Protein AF-A0A7C1BSS5-F1 (afdb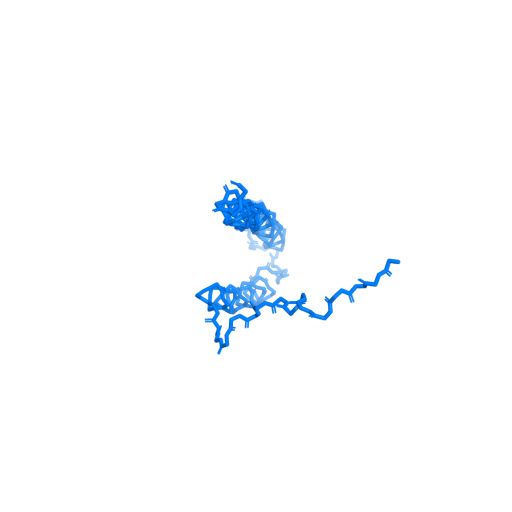_monomer_lite)

pLDDT: mean 75.94, std 16.74, range [35.5, 93.25]

Radius of gyration: 22.0 Å; chains: 1; bounding box: 38×27×66 Å

Foldseek 3Di:
DDDDPPPPPCPDPDDDPVVVVVVVVVVVVVVLVVCLVPPQLPFDPVDDDPNHTSNVVSVVVNVVVVVVVVVVVVVVVVVVVVVVVCVVVVVVVVPD

Secondary structure (DSSP, 8-state):
----TT------SS--HHHHHHHHHHHHHHHHHHHIIIIISS--TT-EETTEEHHHHHHHHHHHHHHHHHHHHHHHHHHHHHHHHHHHHHHHTS--

Sequence (96 aa):
MRLKNGDYYVIPPGPMKWEYLLFGYVLYAAVLVWYVTEKLLVWDPNAAIAGLPKPIFGSLVICLHWGIMNVVLFAAYNIALRKREQALLGEGGKEA

Structure (mmCIF, N/CA/C/O backbone):
data_AF-A0A7C1BSS5-F1
#
_entry.id   AF-A0A7C1BSS5-F1
#
loop_
_atom_site.group_PDB
_atom_site.id
_atom_site.type_symbol
_atom_site.label_atom_id
_atom_site.label_alt_id
_atom_site.label_comp_id
_atom_site.label_asym_id
_atom_site.label_entity_id
_atom_site.label_seq_id
_atom_site.pdbx_PDB_ins_code
_atom_site.Cartn_x
_atom_site.Cartn_y
_atom_site.Cartn_z
_atom_site.occupancy
_atom_site.B_iso_or_equiv
_atom_site.auth_seq_id
_atom_site.auth_comp_id
_atom_site.auth_asym_id
_atom_site.auth_atom_id
_atom_site.pdbx_PDB_model_num
ATOM 1 N N . MET A 1 1 ? -7.868 -16.028 43.405 1.00 44.91 1 MET A N 1
ATOM 2 C CA . MET A 1 1 ? -8.157 -15.093 42.295 1.00 44.91 1 MET A CA 1
ATOM 3 C C . MET A 1 1 ? -8.968 -15.850 41.256 1.00 44.91 1 MET A C 1
ATOM 5 O O . MET A 1 1 ? -8.420 -16.712 40.587 1.00 44.91 1 MET A O 1
ATOM 9 N N . ARG A 1 2 ? -10.289 -15.651 41.226 1.00 35.50 2 ARG A N 1
ATOM 10 C CA . ARG A 1 2 ? -11.214 -16.355 40.325 1.00 35.50 2 ARG A CA 1
ATOM 11 C C . ARG A 1 2 ? -11.640 -15.342 39.265 1.00 35.50 2 ARG A C 1
ATOM 13 O O . ARG A 1 2 ? -12.255 -14.343 39.626 1.00 35.50 2 ARG A O 1
ATOM 20 N N . LEU A 1 3 ? -11.266 -15.566 38.008 1.00 51.44 3 LEU A N 1
ATOM 21 C CA . LEU A 1 3 ? -11.749 -14.764 36.884 1.00 51.44 3 LEU A CA 1
ATOM 22 C C . LEU A 1 3 ? -13.268 -14.975 36.798 1.00 51.44 3 LEU A C 1
ATOM 24 O O . LEU A 1 3 ? -13.730 -16.113 36.686 1.00 51.44 3 LEU A O 1
ATOM 28 N N . LYS A 1 4 ? -14.046 -13.903 36.987 1.00 48.75 4 LYS A N 1
ATOM 29 C CA . LYS A 1 4 ? -15.508 -13.946 36.887 1.00 48.75 4 LYS A CA 1
ATOM 30 C C . LYS A 1 4 ? -15.871 -14.080 35.410 1.00 48.75 4 LYS A C 1
ATOM 32 O O . LYS A 1 4 ? -15.514 -13.232 34.605 1.00 48.75 4 LYS A O 1
ATOM 37 N N . ASN A 1 5 ? -16.602 -15.143 35.090 1.00 45.59 5 ASN A N 1
ATOM 38 C CA . ASN A 1 5 ? -17.307 -15.317 33.824 1.00 45.59 5 ASN A CA 1
ATOM 39 C C . ASN A 1 5 ? -18.155 -14.063 33.555 1.00 45.59 5 ASN A C 1
ATOM 41 O O . ASN A 1 5 ? -19.127 -13.821 34.268 1.00 45.59 5 ASN A O 1
ATOM 45 N N . GLY A 1 6 ? -17.747 -13.244 32.590 1.00 43.91 6 GLY A N 1
ATOM 46 C CA . GLY A 1 6 ? -18.360 -11.939 32.337 1.00 43.91 6 GLY A CA 1
ATOM 47 C C . GLY A 1 6 ? -17.581 -11.083 31.344 1.00 43.91 6 GLY A C 1
ATOM 48 O O . GLY A 1 6 ? -18.195 -10.302 30.628 1.00 43.91 6 GLY A O 1
ATOM 49 N N . ASP A 1 7 ? -16.274 -11.322 31.198 1.00 44.19 7 ASP A N 1
ATOM 50 C CA . ASP A 1 7 ? -15.430 -10.700 30.168 1.00 44.19 7 ASP A CA 1
ATOM 51 C C . ASP A 1 7 ? -15.680 -11.316 28.777 1.00 44.19 7 ASP A C 1
ATOM 53 O O . ASP A 1 7 ? -14.762 -11.659 28.029 1.00 44.19 7 ASP A O 1
ATOM 57 N N . TYR A 1 8 ? -16.949 -11.488 28.406 1.00 47.41 8 TYR A N 1
ATOM 58 C CA . TYR A 1 8 ? -17.306 -11.582 27.003 1.00 47.41 8 TYR A CA 1
ATOM 59 C C . TYR A 1 8 ? -17.097 -10.183 26.452 1.00 47.41 8 TYR A C 1
ATOM 61 O O . TYR A 1 8 ? -17.947 -9.310 26.618 1.00 47.41 8 TYR A O 1
ATOM 69 N N . TYR A 1 9 ? -15.939 -9.956 25.829 1.00 48.56 9 TYR A N 1
ATOM 70 C CA . TYR A 1 9 ? -15.781 -8.855 24.891 1.00 48.56 9 TYR A CA 1
ATOM 71 C C . TYR A 1 9 ? -17.037 -8.851 24.023 1.00 48.56 9 TYR A C 1
ATOM 73 O O . TYR A 1 9 ? -17.265 -9.793 23.264 1.00 48.56 9 TYR A O 1
ATOM 81 N N . VAL A 1 10 ? -17.888 -7.841 24.207 1.00 52.09 10 VAL A N 1
ATOM 82 C CA . VAL A 1 10 ? -19.091 -7.642 23.407 1.00 52.09 10 VAL A CA 1
ATOM 83 C C . VAL A 1 10 ? -18.592 -7.314 22.006 1.00 52.09 10 VAL A C 1
ATOM 85 O O . VAL A 1 10 ? -18.356 -6.159 21.658 1.00 52.09 10 VAL A O 1
ATOM 88 N N . ILE A 1 11 ? -18.313 -8.355 21.226 1.00 51.47 11 ILE A N 1
ATOM 89 C CA . ILE A 1 11 ? -18.095 -8.263 19.793 1.00 51.47 11 ILE A CA 1
ATOM 90 C C . ILE A 1 11 ? -19.480 -7.900 19.254 1.00 51.47 11 ILE A C 1
ATOM 92 O O . ILE A 1 11 ? -20.399 -8.714 19.380 1.00 51.47 11 ILE A O 1
ATOM 96 N N . PRO A 1 12 ? -19.700 -6.667 18.765 1.00 51.19 12 PRO A N 1
ATOM 97 C CA . PRO A 1 12 ? -21.019 -6.279 18.302 1.00 51.19 12 PRO A CA 1
ATOM 98 C C . PRO A 1 12 ? -21.454 -7.219 17.166 1.00 51.19 12 PRO A C 1
ATOM 100 O O . PRO A 1 12 ? -20.624 -7.595 16.338 1.00 51.19 12 PRO A O 1
ATOM 103 N N . PRO A 1 13 ? -22.739 -7.608 17.113 1.00 46.56 13 PRO A N 1
ATOM 104 C CA . PRO A 1 13 ? -23.233 -8.706 16.275 1.00 46.56 13 PRO A CA 1
ATOM 105 C C . PRO A 1 13 ? -23.398 -8.334 14.789 1.00 46.56 13 PRO A C 1
ATOM 107 O O . PRO A 1 13 ? -24.284 -8.837 14.104 1.00 46.56 13 PRO A O 1
ATOM 110 N N . GLY A 1 14 ? -22.559 -7.449 14.261 1.00 53.56 14 GLY A N 1
ATOM 111 C CA . GLY A 1 14 ? -22.585 -7.065 12.857 1.00 53.56 14 GLY A CA 1
ATOM 112 C C . GLY A 1 14 ? -21.288 -6.383 12.446 1.00 53.56 14 GLY A C 1
ATOM 113 O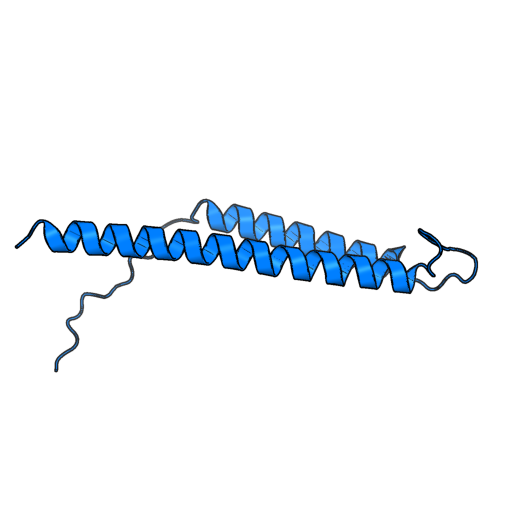 O . GLY A 1 14 ? -20.585 -5.852 13.312 1.00 53.56 14 GLY A O 1
ATOM 114 N N . PRO A 1 15 ? -20.975 -6.369 11.139 1.00 50.31 15 PRO A N 1
ATOM 115 C CA . PRO A 1 15 ? -19.769 -5.730 10.657 1.00 50.31 15 PRO A CA 1
ATOM 116 C C . PRO A 1 15 ? -19.787 -4.262 11.067 1.00 50.31 15 PRO A C 1
ATOM 118 O O . PRO A 1 15 ? -20.662 -3.489 10.660 1.00 50.31 15 PRO A O 1
ATOM 121 N N . MET A 1 16 ? -18.844 -3.865 11.925 1.00 61.03 16 MET A N 1
ATOM 122 C CA . MET A 1 16 ? -18.698 -2.455 12.272 1.00 61.03 16 MET A CA 1
ATOM 123 C C . MET A 1 16 ? -18.411 -1.675 10.981 1.00 61.03 16 MET A C 1
ATOM 125 O O . MET A 1 16 ? -17.776 -2.194 10.069 1.00 61.03 16 MET A O 1
ATOM 129 N N . LYS A 1 17 ? -18.807 -0.397 10.896 1.00 64.12 17 LYS A N 1
ATOM 130 C CA . LYS A 1 17 ? -18.517 0.469 9.726 1.00 64.12 17 LYS A CA 1
ATOM 131 C C . LYS A 1 17 ? -17.036 0.436 9.289 1.00 64.12 17 LYS A C 1
ATOM 133 O O . LYS A 1 17 ? -16.725 0.659 8.125 1.00 64.12 17 LYS A O 1
ATOM 138 N N . TRP A 1 18 ? -16.140 0.114 10.222 1.00 67.38 18 TRP A N 1
ATOM 139 C CA . TRP A 1 18 ? -14.709 -0.088 10.009 1.00 67.38 18 TRP A CA 1
ATOM 140 C C . TRP A 1 18 ? -14.341 -1.331 9.187 1.00 67.38 18 TRP A C 1
ATOM 142 O O . TRP A 1 18 ? -13.353 -1.286 8.463 1.00 67.38 18 TRP A O 1
ATOM 152 N N . GLU A 1 19 ? -15.120 -2.411 9.236 1.00 67.50 19 GLU A N 1
ATOM 153 C CA . GLU A 1 19 ? -14.853 -3.629 8.457 1.00 67.50 19 GLU A CA 1
ATOM 154 C C . GLU A 1 19 ? -15.082 -3.410 6.959 1.00 67.50 19 GLU A C 1
ATOM 156 O O . GLU A 1 19 ? -14.303 -3.896 6.146 1.00 67.50 19 GLU A O 1
ATOM 161 N N . TYR A 1 20 ? -16.071 -2.594 6.578 1.00 74.62 20 TYR A N 1
ATOM 162 C CA . TYR A 1 20 ? -16.267 -2.195 5.179 1.00 74.62 20 TYR A CA 1
ATOM 163 C C . TYR A 1 20 ? -15.116 -1.330 4.654 1.00 74.62 20 TYR A C 1
ATOM 165 O O . TYR A 1 20 ? -14.693 -1.487 3.509 1.00 74.62 20 TYR A O 1
ATOM 173 N N . LEU A 1 21 ? -14.576 -0.442 5.496 1.00 77.06 21 LEU A N 1
ATOM 174 C CA . LEU A 1 21 ? -13.386 0.351 5.169 1.00 77.06 21 LEU A CA 1
ATOM 175 C C . LEU A 1 21 ? -12.152 -0.542 5.014 1.00 77.06 21 LEU A C 1
ATOM 177 O O . LEU A 1 21 ? -11.379 -0.356 4.075 1.00 77.06 21 LEU A O 1
ATOM 181 N N . LEU A 1 22 ? -11.995 -1.537 5.891 1.00 79.12 22 LEU A N 1
ATOM 182 C CA . LEU A 1 22 ? -10.923 -2.523 5.799 1.00 79.12 22 LEU A CA 1
ATOM 183 C C . LEU A 1 22 ? -11.049 -3.355 4.518 1.00 79.12 22 LEU A C 1
ATOM 185 O O . LEU A 1 22 ? -10.069 -3.521 3.801 1.00 79.12 22 LEU A O 1
ATOM 189 N N . PHE A 1 23 ? -12.250 -3.828 4.190 1.00 82.06 23 PHE A N 1
ATOM 190 C CA . PHE A 1 23 ? -12.499 -4.594 2.972 1.00 82.06 23 PHE A CA 1
ATOM 191 C C . PHE A 1 23 ? -12.209 -3.773 1.708 1.00 82.06 23 PHE A C 1
ATOM 193 O O . PHE A 1 23 ? -11.511 -4.244 0.808 1.00 82.06 23 PHE A O 1
ATOM 200 N N . GLY A 1 24 ? -12.666 -2.518 1.665 1.00 86.62 24 GLY A N 1
ATOM 201 C CA . GLY A 1 24 ? -12.343 -1.591 0.579 1.00 86.62 24 GLY A CA 1
ATOM 202 C C . GLY A 1 24 ? -10.838 -1.339 0.456 1.00 86.62 24 GLY A C 1
ATOM 203 O O . GLY A 1 24 ? -10.302 -1.338 -0.651 1.00 86.62 24 GLY A O 1
ATOM 204 N N . TYR A 1 25 ? -10.138 -1.202 1.584 1.00 85.25 25 TYR A N 1
ATOM 205 C CA . TYR A 1 25 ? -8.683 -1.075 1.600 1.00 85.25 25 TYR A CA 1
ATOM 206 C C . TYR A 1 25 ? -7.977 -2.331 1.077 1.00 85.25 25 TYR A C 1
ATOM 208 O O . TYR A 1 25 ? -7.050 -2.207 0.284 1.00 85.25 25 TYR A O 1
ATOM 216 N N . VAL A 1 26 ? -8.419 -3.529 1.463 1.00 88.38 26 VAL A N 1
ATOM 217 C CA . VAL A 1 26 ? -7.845 -4.797 0.981 1.00 88.38 26 VAL A CA 1
ATOM 218 C C . VAL A 1 26 ? -8.022 -4.933 -0.532 1.00 88.38 26 VAL A C 1
ATOM 220 O O . VAL A 1 26 ? -7.066 -5.276 -1.227 1.00 88.38 26 VAL A O 1
ATOM 223 N N . LEU A 1 27 ? -9.205 -4.609 -1.059 1.00 92.69 27 LEU A N 1
ATOM 224 C CA . LEU A 1 27 ? -9.445 -4.594 -2.505 1.00 92.69 27 LEU A CA 1
ATOM 225 C C . LEU A 1 27 ? -8.545 -3.584 -3.219 1.00 92.69 27 LEU A C 1
ATOM 227 O O . LEU A 1 27 ? -7.908 -3.918 -4.216 1.00 92.69 27 LEU A O 1
ATOM 231 N N . TYR A 1 28 ? -8.454 -2.364 -2.691 1.00 91.06 28 TYR A N 1
ATOM 232 C CA . TYR A 1 28 ? -7.561 -1.342 -3.227 1.00 91.06 28 TYR A CA 1
ATOM 233 C C . TYR A 1 28 ? -6.096 -1.805 -3.208 1.00 91.06 28 TYR A C 1
ATOM 235 O O . TYR A 1 28 ? -5.396 -1.668 -4.209 1.00 91.06 28 TYR A O 1
ATOM 243 N N . ALA A 1 29 ? -5.636 -2.398 -2.104 1.00 89.88 29 ALA A N 1
ATOM 244 C CA . ALA A 1 29 ? -4.274 -2.899 -1.967 1.00 89.88 29 ALA A CA 1
ATOM 245 C C . ALA A 1 29 ? -3.988 -4.021 -2.975 1.00 89.88 29 ALA A C 1
ATOM 247 O O . ALA A 1 29 ? -2.921 -4.027 -3.586 1.00 89.88 29 ALA A O 1
ATOM 248 N N . ALA A 1 30 ? -4.947 -4.921 -3.211 1.00 91.75 30 ALA A N 1
ATOM 249 C CA . ALA A 1 30 ? -4.827 -5.958 -4.232 1.00 91.75 30 ALA A CA 1
ATOM 250 C C . ALA A 1 30 ? -4.678 -5.359 -5.642 1.00 91.75 30 ALA A C 1
ATOM 252 O O . ALA A 1 30 ? -3.794 -5.771 -6.393 1.00 91.75 30 ALA A O 1
ATOM 253 N N . VAL A 1 31 ? -5.483 -4.346 -5.982 1.00 93.25 31 VAL A N 1
ATOM 254 C CA . VAL A 1 31 ? -5.388 -3.641 -7.274 1.00 93.25 31 VAL A CA 1
ATOM 255 C C . VAL A 1 31 ? -4.063 -2.888 -7.405 1.00 93.25 31 VAL A C 1
ATOM 257 O O . VAL A 1 31 ? -3.444 -2.931 -8.467 1.00 93.25 31 VAL A O 1
ATOM 260 N N . LEU A 1 32 ? -3.598 -2.231 -6.339 1.00 91.81 32 LEU A N 1
ATOM 261 C CA . LEU A 1 32 ? -2.321 -1.517 -6.325 1.00 91.81 32 LEU A CA 1
ATOM 262 C C . LEU A 1 32 ? -1.147 -2.473 -6.557 1.00 91.81 32 LEU A C 1
ATOM 264 O O . LEU A 1 32 ? -0.288 -2.191 -7.391 1.00 91.81 32 LEU A O 1
ATOM 268 N N . VAL A 1 33 ? -1.120 -3.602 -5.842 1.00 91.62 33 VAL A N 1
ATOM 269 C CA . VAL A 1 33 ? -0.083 -4.630 -6.003 1.00 91.62 33 VAL A CA 1
ATOM 270 C C . VAL A 1 33 ? -0.107 -5.177 -7.424 1.00 91.62 33 VAL A C 1
ATOM 272 O O . VAL A 1 33 ? 0.926 -5.162 -8.087 1.00 91.62 33 VAL A O 1
ATOM 275 N N . TRP A 1 34 ? -1.281 -5.566 -7.927 1.00 93.19 34 TRP A N 1
ATOM 276 C CA . TRP A 1 34 ? -1.432 -6.036 -9.304 1.00 93.19 34 TRP A CA 1
ATOM 277 C C . TRP A 1 34 ? -0.912 -5.014 -10.322 1.00 93.19 34 TRP A C 1
ATOM 279 O O . TRP A 1 34 ? -0.111 -5.358 -11.189 1.00 93.19 34 TRP A O 1
ATOM 289 N N . TYR A 1 35 ? -1.303 -3.744 -10.191 1.00 90.56 35 TYR A N 1
ATOM 290 C CA . TYR A 1 35 ? -0.866 -2.684 -11.096 1.00 90.56 35 TYR A CA 1
ATOM 291 C C . TYR A 1 35 ? 0.653 -2.498 -11.072 1.00 90.56 35 TYR A C 1
ATOM 293 O O . TYR A 1 35 ? 1.286 -2.395 -12.124 1.00 90.56 35 TYR A O 1
ATOM 301 N N . VAL A 1 36 ? 1.259 -2.474 -9.884 1.00 89.19 36 VAL A N 1
ATOM 302 C CA . VAL A 1 36 ? 2.710 -2.313 -9.761 1.00 89.19 36 VAL A CA 1
ATOM 303 C C . VAL A 1 36 ? 3.434 -3.512 -10.368 1.00 89.19 36 VAL A C 1
ATOM 305 O O . VAL A 1 36 ? 4.375 -3.312 -11.134 1.00 89.19 36 VAL A O 1
ATOM 308 N N . THR A 1 37 ? 2.973 -4.734 -10.106 1.00 88.94 37 THR A N 1
ATOM 309 C CA . THR A 1 37 ? 3.569 -5.954 -10.662 1.00 88.94 37 THR A CA 1
ATOM 310 C C . THR A 1 37 ? 3.472 -6.007 -12.185 1.00 88.94 37 THR A C 1
ATOM 312 O O . THR A 1 37 ? 4.486 -6.211 -12.847 1.00 88.94 37 THR A O 1
ATOM 315 N N . GLU A 1 38 ? 2.296 -5.751 -12.754 1.00 89.75 38 GLU A N 1
ATOM 316 C CA . GLU A 1 38 ? 2.056 -5.903 -14.196 1.00 89.75 38 GLU A CA 1
ATOM 317 C C . GLU A 1 38 ? 2.536 -4.716 -15.039 1.00 89.75 38 GLU A C 1
ATOM 319 O O . GLU A 1 38 ? 2.828 -4.869 -16.225 1.00 89.75 38 GLU A O 1
ATOM 324 N N . LYS A 1 39 ? 2.567 -3.500 -14.478 1.00 86.44 39 LYS A N 1
ATOM 325 C CA . LYS A 1 39 ? 2.810 -2.274 -15.264 1.00 86.44 39 LYS A CA 1
ATOM 326 C C . LYS A 1 39 ? 4.090 -1.539 -14.905 1.00 86.44 39 LYS A C 1
ATOM 328 O O . LYS A 1 39 ? 4.633 -0.843 -15.770 1.00 86.44 39 LYS A O 1
ATOM 333 N N . LEU A 1 40 ? 4.558 -1.657 -13.663 1.00 85.06 40 LEU A N 1
ATOM 334 C CA . LEU A 1 40 ? 5.689 -0.874 -13.162 1.00 85.06 40 LEU A CA 1
ATOM 335 C C . LEU A 1 40 ? 6.941 -1.720 -12.913 1.00 85.06 40 LEU A C 1
ATOM 337 O O . LEU A 1 40 ? 8.029 -1.234 -13.188 1.00 85.06 40 LEU A O 1
ATOM 341 N N . LEU A 1 41 ? 6.818 -2.968 -12.457 1.00 85.06 41 LEU A N 1
ATOM 342 C CA . LEU A 1 41 ? 7.962 -3.863 -12.227 1.00 85.06 41 LEU A CA 1
ATOM 343 C C . LEU A 1 41 ? 8.481 -4.544 -13.498 1.00 85.06 41 LEU A C 1
ATOM 345 O O . LEU A 1 41 ? 9.571 -5.115 -13.480 1.00 85.06 41 LEU A O 1
ATOM 349 N N . VAL A 1 42 ? 7.750 -4.445 -14.609 1.00 85.25 42 VAL A N 1
ATOM 350 C CA . VAL A 1 42 ? 8.230 -4.903 -15.915 1.00 85.25 42 VAL A CA 1
ATOM 351 C C . VAL A 1 42 ? 9.417 -4.039 -16.336 1.00 85.25 42 VAL A C 1
ATOM 353 O O . VAL A 1 42 ? 9.294 -2.821 -16.496 1.00 85.25 42 VAL A O 1
ATOM 356 N N . TRP A 1 43 ? 10.576 -4.678 -16.491 1.00 81.81 43 TRP A N 1
ATOM 357 C CA . TRP A 1 43 ? 11.793 -4.005 -16.919 1.00 81.81 43 TRP A CA 1
ATOM 358 C C . TRP A 1 43 ? 11.676 -3.579 -18.382 1.00 81.81 43 TRP A C 1
ATOM 360 O O . TRP A 1 43 ? 11.567 -4.411 -19.280 1.00 81.81 43 TRP A O 1
ATOM 370 N N . ASP A 1 44 ? 11.747 -2.273 -18.607 1.00 84.06 44 ASP A N 1
ATOM 371 C CA . ASP A 1 44 ? 11.877 -1.668 -19.924 1.00 84.06 44 ASP A CA 1
ATOM 372 C C . ASP A 1 44 ? 12.968 -0.589 -19.829 1.00 84.06 44 ASP A C 1
ATOM 374 O O . ASP A 1 44 ? 12.779 0.403 -19.116 1.00 84.06 44 ASP A O 1
ATOM 378 N N . PRO A 1 45 ? 14.124 -0.778 -20.494 1.00 78.88 45 PRO A N 1
ATOM 379 C CA . PRO A 1 45 ? 15.273 0.114 -20.359 1.00 78.88 45 PRO A CA 1
ATOM 380 C C . PRO A 1 45 ? 15.017 1.518 -20.920 1.00 78.88 45 PRO A C 1
ATOM 382 O O . PRO A 1 45 ? 15.723 2.451 -20.547 1.00 78.88 45 PRO A O 1
ATOM 385 N N . ASN A 1 46 ? 14.015 1.684 -21.789 1.00 82.88 46 ASN A N 1
ATOM 386 C CA . ASN A 1 46 ? 13.676 2.975 -22.387 1.00 82.88 46 ASN A CA 1
ATOM 387 C C . ASN A 1 46 ? 12.554 3.698 -21.627 1.00 82.88 46 ASN A C 1
ATOM 389 O O . ASN A 1 46 ? 12.307 4.882 -21.861 1.00 82.88 46 ASN A O 1
ATOM 393 N N . ALA A 1 47 ? 11.869 3.006 -20.713 1.00 81.31 47 ALA A N 1
ATOM 394 C CA . ALA A 1 47 ? 10.782 3.573 -19.934 1.00 81.31 47 ALA A CA 1
ATOM 395 C C . ALA A 1 47 ? 11.274 4.058 -18.565 1.00 81.31 47 ALA A C 1
ATOM 397 O O . ALA A 1 47 ? 11.436 3.288 -17.613 1.00 81.31 47 ALA A O 1
ATOM 398 N N . ALA A 1 48 ? 11.431 5.375 -18.454 1.00 84.00 48 ALA A N 1
ATOM 399 C CA . ALA A 1 48 ? 11.678 6.054 -17.191 1.00 84.00 48 ALA A CA 1
ATOM 400 C C . ALA A 1 48 ? 10.426 6.812 -16.730 1.00 84.00 48 ALA A C 1
ATOM 402 O O . ALA A 1 48 ? 9.756 7.478 -17.520 1.00 84.00 48 ALA A O 1
ATOM 403 N N . ILE A 1 49 ? 10.124 6.735 -15.435 1.00 83.94 49 ILE A N 1
ATOM 404 C CA . ILE A 1 49 ? 9.084 7.535 -14.780 1.00 83.94 49 ILE A CA 1
ATOM 405 C C . ILE A 1 49 ? 9.782 8.412 -13.747 1.00 83.94 49 ILE A C 1
ATOM 407 O O . ILE A 1 49 ? 10.525 7.910 -12.908 1.00 83.94 49 ILE A O 1
ATOM 411 N N . ALA A 1 50 ? 9.568 9.728 -13.826 1.00 82.00 50 ALA A N 1
ATOM 412 C CA . ALA A 1 50 ? 10.208 10.710 -12.945 1.00 82.00 50 ALA A CA 1
ATOM 413 C C . ALA A 1 50 ? 11.752 10.595 -12.896 1.00 82.00 50 ALA A C 1
ATOM 415 O O . ALA A 1 50 ? 12.366 10.794 -11.853 1.00 82.00 50 ALA A O 1
ATOM 416 N N . GLY A 1 51 ? 12.382 10.246 -14.026 1.00 85.19 51 GLY A N 1
ATOM 417 C CA . GLY A 1 51 ? 13.838 10.083 -14.135 1.00 85.19 51 GLY A CA 1
ATOM 418 C C . GLY A 1 51 ? 14.390 8.773 -13.562 1.00 85.19 51 GLY A C 1
ATOM 419 O O . GLY A 1 51 ? 15.597 8.556 -13.608 1.00 85.19 51 GLY A O 1
ATOM 420 N N . LEU A 1 52 ? 13.529 7.887 -13.054 1.00 87.25 52 LEU A N 1
ATOM 421 C CA . LEU A 1 52 ? 13.907 6.582 -12.518 1.00 87.25 52 LEU A CA 1
ATOM 422 C C . LEU A 1 52 ? 13.442 5.455 -13.449 1.00 87.25 52 LEU A C 1
ATOM 424 O O . LEU A 1 52 ? 12.366 5.564 -14.048 1.00 87.25 52 LEU A O 1
ATOM 428 N N . PRO A 1 53 ? 14.193 4.342 -13.537 1.00 89.50 53 PRO A N 1
ATOM 429 C CA . PRO A 1 53 ? 13.697 3.119 -14.149 1.00 89.50 53 PRO A CA 1
ATOM 430 C C . PRO A 1 53 ? 12.344 2.730 -13.555 1.00 89.50 53 PRO A C 1
ATOM 432 O O . PRO A 1 53 ? 12.163 2.749 -12.331 1.00 89.50 53 PRO A O 1
ATOM 435 N N . LYS A 1 54 ? 11.407 2.347 -14.422 1.00 88.88 54 LYS A N 1
ATOM 436 C CA . LYS A 1 54 ? 10.046 1.934 -14.049 1.00 88.88 54 LYS A CA 1
ATOM 437 C C . LYS A 1 54 ? 9.977 1.029 -12.803 1.00 88.88 54 LYS A C 1
ATOM 439 O O . LYS A 1 54 ? 9.210 1.362 -11.896 1.00 88.88 54 LYS A O 1
ATOM 444 N N . PRO A 1 55 ? 10.805 -0.031 -12.679 1.00 89.19 55 PRO A N 1
ATOM 445 C CA . PRO A 1 55 ? 10.723 -0.936 -11.529 1.00 89.19 55 PRO A CA 1
ATOM 446 C C . PRO A 1 55 ? 11.134 -0.293 -10.206 1.00 89.19 55 PRO A C 1
ATOM 448 O O . PRO A 1 55 ? 10.550 -0.584 -9.160 1.00 89.19 55 PRO A O 1
ATOM 451 N N . ILE A 1 56 ? 12.098 0.630 -10.247 1.00 89.38 56 ILE A N 1
ATOM 452 C CA . ILE A 1 56 ? 12.528 1.388 -9.067 1.00 89.38 56 ILE A CA 1
ATOM 453 C C . ILE A 1 56 ? 11.400 2.321 -8.630 1.00 89.38 56 ILE A C 1
ATOM 455 O O . ILE A 1 56 ? 11.051 2.361 -7.451 1.00 89.38 56 ILE A O 1
ATOM 459 N N . PHE A 1 57 ? 10.773 3.011 -9.585 1.00 89.81 57 PHE A N 1
ATOM 460 C CA . PHE A 1 57 ? 9.630 3.872 -9.301 1.00 89.81 57 PHE A CA 1
ATOM 461 C C . PHE A 1 57 ? 8.447 3.081 -8.714 1.00 89.81 57 PHE A C 1
ATOM 463 O O . PHE A 1 57 ? 7.893 3.475 -7.690 1.00 89.81 57 PHE A O 1
ATOM 470 N N . GLY A 1 58 ? 8.094 1.932 -9.300 1.00 88.69 58 GLY A N 1
ATOM 471 C CA . GLY A 1 58 ? 7.032 1.064 -8.777 1.00 88.69 58 GLY A CA 1
ATOM 472 C C . GLY A 1 58 ? 7.297 0.570 -7.355 1.00 88.69 58 GLY A C 1
ATOM 473 O O . GLY A 1 58 ? 6.402 0.607 -6.510 1.00 88.69 58 GLY A O 1
ATOM 474 N N . SER A 1 59 ? 8.543 0.190 -7.066 1.00 89.81 59 SER A N 1
ATOM 475 C CA . SER A 1 59 ? 8.955 -0.224 -5.720 1.00 89.81 59 SER A CA 1
ATOM 476 C C . SER A 1 59 ? 8.821 0.920 -4.710 1.00 89.81 59 SER A C 1
ATOM 478 O O . SER A 1 59 ? 8.293 0.722 -3.616 1.00 89.81 59 SER A O 1
ATOM 480 N N . LEU A 1 60 ? 9.223 2.140 -5.089 1.00 92.00 60 LEU A N 1
ATOM 481 C CA . LEU A 1 60 ? 9.067 3.333 -4.250 1.00 92.00 60 LEU A CA 1
ATOM 482 C C . LEU A 1 60 ? 7.599 3.638 -3.945 1.00 92.00 60 LEU A C 1
ATOM 484 O O . LEU A 1 60 ? 7.272 3.951 -2.801 1.00 92.00 60 LEU A O 1
ATOM 488 N N . VAL A 1 61 ? 6.711 3.511 -4.935 1.00 90.19 61 VAL A N 1
ATOM 489 C CA . VAL A 1 61 ? 5.268 3.731 -4.752 1.00 90.19 61 VAL A CA 1
ATOM 490 C C . VAL A 1 61 ? 4.686 2.755 -3.726 1.00 90.19 61 VAL A C 1
ATOM 492 O O . VAL A 1 61 ? 3.958 3.191 -2.833 1.00 90.19 61 VAL A O 1
ATOM 495 N N . ILE A 1 62 ? 5.037 1.464 -3.796 1.00 90.75 62 ILE A N 1
ATOM 496 C CA . ILE A 1 62 ? 4.597 0.474 -2.797 1.00 90.75 62 ILE A CA 1
ATOM 497 C C . ILE A 1 62 ? 5.132 0.830 -1.411 1.00 90.75 62 ILE A C 1
ATOM 499 O O . ILE A 1 62 ? 4.352 0.882 -0.459 1.00 90.75 62 ILE A O 1
ATOM 503 N N . CYS A 1 63 ? 6.434 1.099 -1.294 1.00 91.94 63 CYS A N 1
ATOM 504 C CA . CYS A 1 63 ? 7.061 1.413 -0.011 1.00 91.94 63 CYS A CA 1
ATOM 505 C C . CYS A 1 63 ? 6.441 2.654 0.643 1.00 91.94 63 CYS A C 1
ATOM 507 O O . CYS A 1 63 ? 6.109 2.624 1.829 1.00 91.94 63 CYS A O 1
ATOM 509 N N . LEU A 1 64 ? 6.237 3.728 -0.125 1.00 92.94 64 LEU A N 1
ATOM 510 C CA . LEU A 1 64 ? 5.598 4.948 0.366 1.00 92.94 64 LEU A CA 1
ATOM 511 C C . LEU A 1 64 ? 4.150 4.692 0.776 1.00 92.94 64 LEU A C 1
ATOM 5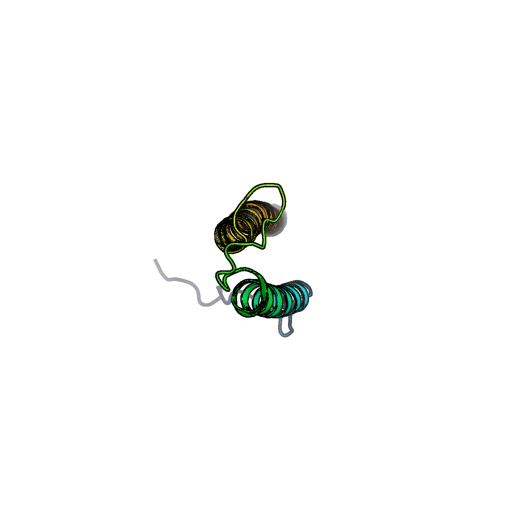13 O 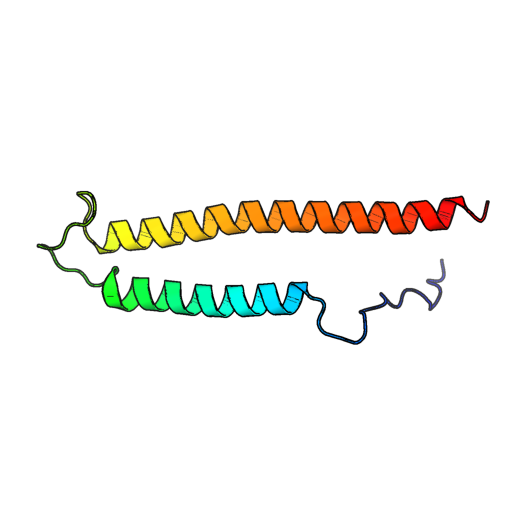O . LEU A 1 64 ? 3.742 5.117 1.856 1.00 92.94 64 LEU A O 1
ATOM 517 N N . HIS A 1 65 ? 3.387 3.972 -0.048 1.00 91.25 65 HIS A N 1
ATOM 518 C CA . HIS A 1 65 ? 2.000 3.657 0.269 1.00 91.25 65 HIS A CA 1
ATOM 519 C C . HIS A 1 65 ? 1.892 2.863 1.577 1.00 91.25 65 HIS A C 1
ATOM 521 O O . HIS A 1 65 ? 1.160 3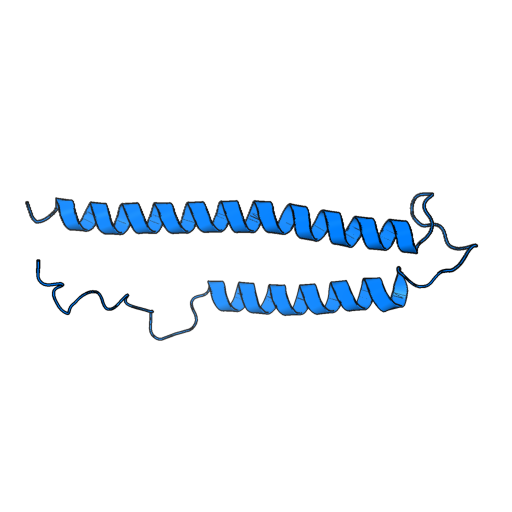.262 2.481 1.00 91.25 65 HIS A O 1
ATOM 527 N N . TRP A 1 66 ? 2.670 1.788 1.719 1.00 89.69 66 TRP A N 1
ATOM 528 C CA . TRP A 1 66 ? 2.687 0.974 2.935 1.00 89.69 66 TRP A CA 1
ATOM 529 C C . TRP A 1 66 ? 3.172 1.753 4.159 1.00 89.69 66 TRP A C 1
ATOM 531 O O . TRP A 1 66 ? 2.609 1.599 5.244 1.00 89.69 66 TRP A O 1
ATOM 541 N N . GLY A 1 67 ? 4.186 2.609 4.005 1.00 91.56 67 GLY A N 1
ATOM 542 C CA . GLY A 1 67 ? 4.672 3.471 5.082 1.00 91.56 67 GLY A CA 1
ATOM 543 C C . GLY A 1 67 ? 3.594 4.433 5.581 1.00 91.56 67 GLY A C 1
ATOM 544 O O . GLY A 1 67 ? 3.309 4.480 6.778 1.00 91.56 67 GLY A O 1
ATOM 545 N N . ILE A 1 68 ? 2.936 5.145 4.663 1.00 91.75 68 ILE A N 1
ATOM 546 C CA . ILE A 1 68 ? 1.858 6.088 4.990 1.00 91.75 68 ILE A CA 1
ATOM 547 C C . ILE A 1 68 ? 0.683 5.353 5.642 1.00 91.75 68 ILE A C 1
ATOM 549 O O . ILE A 1 68 ? 0.197 5.786 6.688 1.00 91.75 68 ILE A O 1
ATOM 553 N N . MET A 1 69 ? 0.249 4.224 5.074 1.00 87.62 69 MET A N 1
ATOM 554 C CA . MET A 1 69 ? -0.889 3.478 5.614 1.00 87.62 69 MET A CA 1
ATOM 555 C C . MET A 1 69 ? -0.610 2.920 7.008 1.00 87.62 69 MET A C 1
ATOM 557 O O . MET A 1 69 ? -1.505 2.961 7.847 1.00 87.62 69 MET A O 1
ATOM 561 N N . ASN A 1 70 ? 0.617 2.487 7.308 1.00 87.94 70 ASN A N 1
ATOM 562 C CA . ASN A 1 70 ? 0.978 2.079 8.668 1.00 87.94 70 ASN A CA 1
ATOM 563 C C . ASN A 1 70 ? 0.833 3.227 9.672 1.00 87.94 70 ASN A C 1
ATOM 565 O O . ASN A 1 70 ? 0.240 3.035 10.732 1.00 87.94 70 ASN A O 1
ATOM 569 N N . VAL A 1 71 ? 1.311 4.429 9.337 1.00 89.38 71 VAL A N 1
ATOM 570 C CA . VAL A 1 71 ? 1.180 5.603 10.217 1.00 89.38 71 VAL A CA 1
ATOM 571 C C . VAL A 1 71 ? -0.291 5.969 10.428 1.00 89.38 71 VAL A C 1
ATOM 573 O O . VAL A 1 71 ? -0.716 6.194 11.563 1.00 89.38 71 VAL A O 1
ATOM 576 N N . VAL A 1 72 ? -1.087 5.984 9.355 1.00 88.38 72 VAL A N 1
ATOM 577 C CA . VAL A 1 72 ? -2.520 6.312 9.415 1.00 88.38 72 VAL A CA 1
ATOM 578 C C . VAL A 1 72 ? -3.293 5.275 10.231 1.00 88.38 72 VAL A C 1
ATOM 580 O O . VAL A 1 72 ? -4.059 5.650 11.120 1.00 88.38 72 VAL A O 1
ATOM 583 N N . LEU A 1 73 ? -3.078 3.982 9.976 1.00 84.75 73 LEU A N 1
ATOM 584 C CA . LEU A 1 73 ? -3.739 2.899 10.705 1.00 84.75 73 LEU A CA 1
ATOM 585 C C . LEU A 1 73 ? -3.331 2.893 12.177 1.00 84.75 73 LEU A C 1
ATOM 587 O O . LEU A 1 73 ? -4.193 2.742 13.040 1.00 84.75 73 LEU A O 1
ATOM 591 N N . PHE A 1 74 ? -2.053 3.127 12.479 1.00 84.06 74 PHE A N 1
ATOM 592 C CA . PHE A 1 74 ? -1.573 3.220 13.854 1.00 84.06 74 PHE A CA 1
ATOM 593 C C . PHE A 1 74 ? -2.220 4.393 14.599 1.00 84.06 74 PHE A C 1
ATOM 595 O O . PHE A 1 74 ? -2.700 4.221 15.723 1.00 84.06 74 PHE A O 1
ATOM 602 N N . ALA A 1 75 ? -2.298 5.573 13.978 1.00 85.50 75 ALA A N 1
ATOM 603 C CA . ALA A 1 75 ? -2.965 6.731 14.565 1.00 85.50 75 ALA A CA 1
ATOM 604 C C . ALA A 1 75 ? -4.468 6.475 14.780 1.00 85.50 75 ALA A C 1
ATOM 606 O O . ALA A 1 75 ? -4.982 6.703 15.877 1.00 85.50 75 ALA A O 1
ATOM 607 N N . ALA A 1 76 ? -5.164 5.948 13.768 1.00 84.00 76 ALA A N 1
ATOM 608 C CA . ALA A 1 76 ? -6.588 5.628 13.851 1.00 84.00 76 ALA A CA 1
ATOM 609 C C . ALA A 1 76 ? -6.881 4.585 14.942 1.00 84.00 76 ALA A C 1
ATOM 611 O O . ALA A 1 76 ? -7.810 4.764 15.733 1.00 84.00 76 ALA A O 1
ATOM 612 N N . TYR A 1 77 ? -6.054 3.541 15.029 1.00 79.62 77 TYR A N 1
ATOM 613 C CA . TYR A 1 77 ? -6.143 2.512 16.059 1.00 79.62 77 TYR A CA 1
ATOM 614 C C . TYR A 1 77 ? -5.970 3.101 17.463 1.00 79.62 77 TYR A C 1
ATOM 616 O O . TYR A 1 77 ? -6.815 2.878 18.327 1.00 79.62 77 TYR A O 1
ATOM 624 N N . ASN A 1 78 ? -4.939 3.924 17.681 1.00 82.81 78 ASN A N 1
ATOM 625 C CA . ASN A 1 78 ? -4.710 4.577 18.973 1.00 82.81 78 ASN A CA 1
ATOM 626 C C . ASN A 1 78 ? -5.868 5.504 19.372 1.00 82.81 78 ASN A C 1
ATOM 628 O O . ASN A 1 78 ? -6.273 5.520 20.533 1.00 82.81 78 ASN A O 1
ATOM 632 N N . ILE A 1 79 ? -6.435 6.255 18.423 1.00 83.81 79 ILE A N 1
ATOM 633 C CA . ILE A 1 79 ? -7.604 7.110 18.680 1.00 83.81 79 ILE A CA 1
ATOM 634 C C . ILE A 1 79 ? -8.818 6.261 19.072 1.00 83.81 79 ILE A C 1
ATOM 636 O O . ILE A 1 79 ? -9.521 6.598 20.028 1.00 83.81 79 ILE A O 1
ATOM 640 N N . ALA A 1 80 ? -9.073 5.164 18.356 1.00 79.12 80 ALA A N 1
ATOM 641 C CA . ALA A 1 80 ? -10.178 4.261 18.663 1.00 79.12 80 ALA A CA 1
ATOM 642 C C . ALA A 1 80 ? -10.012 3.605 20.044 1.00 79.12 80 ALA A C 1
ATOM 644 O O . ALA A 1 80 ? -10.986 3.498 20.791 1.00 79.12 80 ALA A O 1
ATOM 645 N N . LEU A 1 81 ? -8.784 3.222 20.400 1.00 78.25 81 LEU A N 1
ATOM 646 C CA . LEU A 1 81 ? -8.465 2.601 21.681 1.00 78.25 81 LEU A CA 1
ATOM 647 C C . LEU A 1 81 ? -8.646 3.588 22.840 1.00 78.25 81 LEU A C 1
ATOM 649 O O . LEU A 1 81 ? -9.367 3.281 23.783 1.00 78.25 81 LEU A O 1
ATOM 653 N N . ARG A 1 82 ? -8.138 4.820 22.709 1.00 79.06 82 ARG A N 1
ATOM 654 C CA . ARG A 1 82 ? -8.353 5.889 23.702 1.00 79.06 82 ARG A CA 1
ATOM 655 C C . ARG A 1 82 ? -9.831 6.221 23.9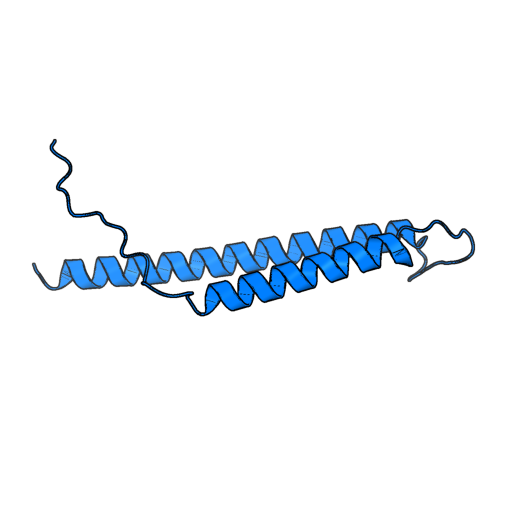03 1.00 79.06 82 ARG A C 1
ATOM 657 O O . ARG A 1 82 ? -10.269 6.419 25.032 1.00 79.06 82 ARG A O 1
ATOM 664 N N . LYS A 1 83 ? -10.621 6.265 22.823 1.00 75.75 83 LYS A N 1
ATOM 665 C CA . LYS A 1 83 ? -12.077 6.474 22.922 1.00 75.75 83 LYS A CA 1
ATOM 666 C C . LYS A 1 83 ? -12.770 5.333 23.671 1.00 75.75 83 LYS A C 1
ATOM 668 O O . LYS A 1 83 ? -13.698 5.592 24.430 1.00 75.75 83 LYS A O 1
ATOM 673 N N . ARG A 1 84 ? -12.325 4.088 23.472 1.00 74.62 84 ARG A N 1
ATOM 674 C CA . ARG A 1 84 ? -12.829 2.923 24.214 1.00 74.62 84 ARG A CA 1
ATOM 675 C C . ARG A 1 84 ? -12.433 2.964 25.689 1.00 74.62 84 ARG A C 1
ATOM 677 O O . ARG A 1 84 ? -13.292 2.738 26.531 1.00 74.62 84 ARG A O 1
ATOM 684 N N . GLU A 1 85 ? -11.185 3.306 26.003 1.00 77.44 85 GLU A N 1
ATOM 685 C CA . GLU A 1 85 ? -10.720 3.473 27.388 1.00 77.44 85 GLU A CA 1
ATOM 686 C C . GLU A 1 85 ? -11.531 4.542 28.131 1.00 77.44 85 GLU A C 1
ATOM 688 O O . GLU A 1 85 ? -11.982 4.305 29.246 1.00 77.44 85 GLU A O 1
ATOM 693 N N . GLN A 1 86 ? -11.789 5.693 27.502 1.00 75.31 86 GLN A N 1
ATOM 694 C CA . GLN A 1 86 ? -12.606 6.759 28.094 1.00 75.31 86 GLN A CA 1
ATOM 695 C C . GLN A 1 86 ? -14.064 6.346 28.324 1.00 75.31 86 GLN A C 1
ATOM 697 O O . GLN A 1 86 ? -14.646 6.736 29.333 1.00 75.31 86 GLN A O 1
ATOM 702 N N . ALA A 1 87 ? -14.655 5.560 27.418 1.00 72.00 87 ALA A N 1
ATOM 703 C CA . ALA A 1 87 ? -16.007 5.036 27.600 1.00 72.00 87 ALA A CA 1
ATOM 704 C C . ALA A 1 87 ? -16.078 4.079 28.803 1.00 72.00 87 ALA A C 1
ATOM 706 O O . ALA A 1 87 ? -16.941 4.241 29.661 1.00 72.00 87 ALA A O 1
ATOM 707 N N . LEU A 1 88 ? -15.117 3.156 28.915 1.00 69.44 88 LEU A N 1
ATOM 708 C CA . LEU A 1 88 ? -15.045 2.191 30.019 1.00 69.44 88 LEU A CA 1
ATOM 709 C C . LEU A 1 88 ? -14.767 2.866 31.374 1.00 69.44 88 LEU A C 1
ATOM 711 O O . LEU A 1 88 ? -15.394 2.531 32.378 1.00 69.44 88 LEU A O 1
ATOM 715 N N . LEU A 1 89 ? -13.862 3.848 31.414 1.00 67.25 89 LEU A N 1
ATOM 716 C CA . LEU A 1 89 ? -13.556 4.607 32.633 1.00 67.25 89 LEU A CA 1
ATOM 717 C C . LEU A 1 89 ? -14.698 5.555 33.042 1.00 67.25 89 LEU A C 1
ATOM 719 O O . LEU A 1 89 ? -14.887 5.810 34.229 1.00 67.25 89 LEU A O 1
ATOM 723 N N . GLY A 1 90 ? -15.469 6.071 32.079 1.00 58.38 90 GLY A N 1
ATOM 724 C CA . GLY A 1 90 ? -16.619 6.943 32.332 1.00 58.38 90 GLY A CA 1
ATOM 725 C C . GLY A 1 90 ? -17.847 6.219 32.892 1.00 58.38 90 GLY A C 1
ATOM 726 O O . GLY A 1 90 ? -18.643 6.839 33.599 1.00 58.38 90 GLY A O 1
ATOM 727 N N . GLU A 1 91 ? -17.997 4.923 32.611 1.00 54.56 91 GLU A N 1
ATOM 728 C CA . GLU A 1 91 ? -19.039 4.073 33.205 1.00 54.56 91 GLU A CA 1
ATOM 729 C C . GLU A 1 91 ? -18.650 3.600 34.616 1.00 54.56 91 GLU A C 1
ATOM 731 O O . GLU A 1 91 ? -19.484 3.639 35.518 1.00 54.56 91 GLU A O 1
ATOM 736 N N . GLY A 1 92 ? -17.371 3.289 34.865 1.00 49.69 92 GLY A N 1
ATOM 737 C CA . GLY A 1 92 ? -16.882 2.878 36.192 1.00 49.69 92 GLY A CA 1
ATOM 738 C C . GLY A 1 92 ? -16.853 3.978 37.267 1.00 49.69 92 GLY A C 1
ATOM 739 O O . GLY A 1 92 ? -16.722 3.670 38.447 1.00 49.69 92 GLY A O 1
ATOM 740 N N . GLY A 1 93 ? -16.980 5.255 36.887 1.00 44.22 93 GLY A N 1
ATOM 741 C CA . GLY A 1 93 ? -17.016 6.397 37.814 1.00 44.22 93 GLY A CA 1
ATOM 742 C C . GLY A 1 93 ? -18.419 6.873 38.209 1.00 44.22 93 GLY A C 1
ATOM 743 O O . GLY A 1 93 ? -18.534 7.819 38.982 1.00 44.22 93 GLY A O 1
ATOM 744 N N . LYS A 1 94 ? -19.484 6.268 37.665 1.00 47.97 94 LYS A N 1
ATOM 745 C CA . LYS A 1 94 ? -20.881 6.618 37.989 1.00 47.97 94 LYS A CA 1
ATOM 746 C C . LYS A 1 94 ? -21.545 5.665 38.988 1.00 47.97 94 LYS A C 1
ATOM 748 O O . LYS A 1 94 ? -22.683 5.912 39.374 1.00 47.97 94 LYS A O 1
ATOM 753 N N . GLU A 1 95 ? -20.842 4.617 39.411 1.00 46.75 95 GLU A N 1
ATOM 754 C CA . GLU A 1 95 ? -21.318 3.625 40.388 1.00 46.75 95 GLU A CA 1
ATOM 755 C C . GLU A 1 95 ? -20.499 3.615 41.697 1.00 46.75 95 GLU A C 1
ATOM 757 O O . GLU A 1 95 ? -20.507 2.617 42.417 1.00 46.75 95 GLU A O 1
ATOM 762 N N . ALA A 1 96 ? -19.797 4.710 42.019 1.00 39.75 96 ALA A N 1
ATOM 763 C CA . ALA A 1 96 ? -19.093 4.895 43.294 1.00 39.75 96 ALA A CA 1
ATOM 764 C C . ALA A 1 96 ? -19.692 6.045 44.111 1.00 39.75 96 ALA A C 1
ATOM 766 O O . ALA A 1 96 ? -19.956 7.113 43.512 1.00 39.75 96 ALA A O 1
#